Protein AF-A0A382TWM9-F1 (afdb_monomer_lite)

Radius of gyration: 13.65 Å; chains: 1; bounding box: 29×20×37 Å

Secondary structure (DSSP, 8-state):
-EEES--HHHHHHHHHHTT-EEPP-SSS-EEEETTEEEEEEEEEEEPTT-SS-EEEEEEEEEEE-TTTHHHHHHHHHHHHHHH--

InterPro domains:
  IPR015272 Molybdopterin cofactor biosynthesis MoaD-related, C-terminal [PF09189] (3-85)
  IPR036473 Molybdopterin cofactor biosynthesis MoaD-related, C-terminal domain superfamily [G3DSA:3.30.1370.80] (1-85)

Structure (mmCIF, N/CA/C/O backbone):
data_AF-A0A382TWM9-F1
#
_entry.id   AF-A0A382TWM9-F1
#
loop_
_atom_site.group_PDB
_atom_site.id
_atom_site.type_symbol
_atom_site.label_atom_id
_atom_site.label_alt_id
_atom_site.label_comp_id
_atom_site.label_asym_id
_atom_site.label_entity_id
_atom_site.label_seq_id
_atom_site.pdbx_PDB_ins_code
_atom_site.Cartn_x
_atom_site.Cartn_y
_atom_site.Cartn_z
_atom_site.occupancy
_atom_site.B_iso_or_equiv
_atom_site.auth_seq_id
_atom_site.auth_comp_id
_atom_site.auth_asym_id
_atom_site.auth_atom_id
_atom_site.pdbx_PDB_model_num
ATOM 1 N N . VAL A 1 1 ? 2.979 -6.994 0.249 1.00 81.12 1 VAL A N 1
ATOM 2 C CA . VAL A 1 1 ? 2.577 -6.965 -1.179 1.00 81.12 1 VAL A CA 1
ATOM 3 C C . VAL A 1 1 ? 3.639 -6.273 -2.018 1.00 81.12 1 VAL A C 1
ATOM 5 O O . VAL A 1 1 ? 4.198 -5.292 -1.550 1.00 81.12 1 VAL A O 1
ATOM 8 N N . ASN A 1 2 ? 3.890 -6.736 -3.248 1.00 82.00 2 ASN A N 1
ATOM 9 C CA . ASN A 1 2 ? 4.890 -6.140 -4.142 1.00 82.00 2 ASN A CA 1
ATOM 10 C C . ASN A 1 2 ? 4.201 -5.434 -5.316 1.00 82.00 2 ASN A C 1
ATOM 12 O O . ASN A 1 2 ? 3.403 -6.050 -6.023 1.00 82.00 2 ASN A O 1
ATOM 16 N N . LEU A 1 3 ? 4.524 -4.162 -5.542 1.00 83.25 3 LEU A N 1
ATOM 17 C CA . LEU A 1 3 ? 3.972 -3.340 -6.621 1.00 83.25 3 LEU A CA 1
ATOM 18 C C . LEU A 1 3 ? 5.075 -2.890 -7.575 1.00 83.25 3 LEU A C 1
ATOM 20 O O . LEU A 1 3 ? 6.175 -2.564 -7.142 1.00 83.25 3 LEU A O 1
ATOM 24 N N . ARG A 1 4 ? 4.784 -2.830 -8.875 1.00 84.38 4 ARG A N 1
ATOM 25 C CA . ARG A 1 4 ? 5.717 -2.354 -9.910 1.00 84.38 4 ARG A CA 1
ATOM 26 C C . ARG A 1 4 ? 5.062 -1.260 -10.735 1.00 84.38 4 ARG A C 1
ATOM 28 O O . ARG A 1 4 ? 3.857 -1.300 -10.946 1.00 84.38 4 ARG A O 1
ATOM 35 N N . GLY A 1 5 ? 5.855 -0.296 -11.197 1.00 77.81 5 GLY A N 1
ATOM 36 C CA . GLY A 1 5 ? 5.364 0.766 -12.087 1.00 77.81 5 GLY A CA 1
ATOM 37 C C . GLY A 1 5 ? 4.471 1.817 -11.414 1.00 77.81 5 GLY A C 1
ATOM 38 O O . GLY A 1 5 ? 4.004 2.728 -12.087 1.00 77.81 5 GLY A O 1
ATOM 39 N N . LEU A 1 6 ? 4.279 1.740 -10.094 1.00 80.50 6 LEU A N 1
ATOM 40 C CA . LEU A 1 6 ? 3.583 2.756 -9.307 1.00 80.50 6 LEU A CA 1
ATOM 41 C C . LEU A 1 6 ? 4.591 3.716 -8.668 1.00 80.50 6 LEU A C 1
ATOM 43 O O . LEU A 1 6 ? 5.509 3.255 -7.992 1.00 80.50 6 LEU A O 1
ATOM 47 N N . PRO A 1 7 ? 4.450 5.037 -8.852 1.00 86.50 7 PRO A N 1
ATOM 48 C CA . PRO A 1 7 ? 5.333 5.996 -8.210 1.00 86.50 7 PRO A CA 1
ATOM 49 C C . PRO A 1 7 ? 4.997 6.147 -6.718 1.00 86.50 7 PRO A C 1
ATOM 51 O O . PRO A 1 7 ? 3.840 6.041 -6.312 1.00 86.50 7 PRO A O 1
ATOM 54 N N . GLU A 1 8 ? 6.004 6.458 -5.898 1.00 88.56 8 GLU A N 1
ATOM 55 C CA . GLU A 1 8 ? 5.860 6.544 -4.435 1.00 88.56 8 GLU A CA 1
ATOM 56 C C . GLU A 1 8 ? 4.774 7.533 -3.988 1.00 88.56 8 GLU A C 1
ATOM 58 O O . GLU A 1 8 ? 4.005 7.249 -3.071 1.00 88.56 8 GLU A O 1
ATOM 63 N N . TRP A 1 9 ? 4.661 8.682 -4.660 1.00 90.62 9 TRP A N 1
ATOM 64 C CA . TRP A 1 9 ? 3.640 9.681 -4.336 1.00 90.62 9 TRP A CA 1
ATOM 65 C C . TRP A 1 9 ? 2.214 9.119 -4.446 1.00 90.62 9 TRP A C 1
ATOM 67 O O . TRP A 1 9 ? 1.330 9.531 -3.698 1.00 90.62 9 TRP A O 1
ATOM 77 N N . LEU A 1 10 ? 1.986 8.159 -5.351 1.00 89.88 10 LEU A N 1
ATOM 78 C CA . LEU A 1 10 ? 0.682 7.535 -5.549 1.00 89.88 10 LEU A CA 1
ATOM 79 C C . LEU A 1 10 ? 0.392 6.501 -4.455 1.00 89.88 10 LEU A C 1
ATOM 81 O O . LEU A 1 10 ? -0.736 6.426 -3.977 1.00 89.88 10 LEU A O 1
ATOM 85 N N . ILE A 1 11 ? 1.422 5.783 -3.991 1.00 90.12 11 ILE A N 1
ATOM 86 C CA . ILE A 1 11 ? 1.339 4.906 -2.813 1.00 90.12 11 ILE A CA 1
ATOM 87 C C . ILE A 1 11 ? 0.930 5.731 -1.589 1.00 90.12 11 ILE A C 1
ATOM 89 O O . ILE A 1 11 ? -0.078 5.421 -0.955 1.00 90.12 11 ILE A O 1
ATOM 93 N N . ARG A 1 12 ? 1.641 6.833 -1.313 1.00 92.94 12 ARG A N 1
ATOM 94 C CA . ARG A 1 12 ? 1.318 7.751 -0.205 1.00 92.94 12 ARG A CA 1
ATOM 95 C C . ARG A 1 12 ? -0.103 8.297 -0.309 1.00 92.94 12 ARG A C 1
ATOM 97 O O . ARG A 1 12 ? -0.838 8.307 0.674 1.00 92.94 12 ARG A O 1
ATOM 104 N N . LYS A 1 13 ? -0.517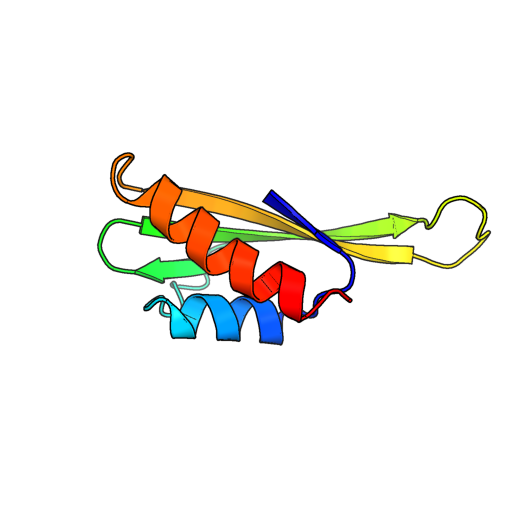 8.703 -1.513 1.00 91.75 13 LYS A N 1
ATOM 105 C CA . LYS A 1 13 ? -1.876 9.190 -1.769 1.00 91.75 13 LYS A CA 1
ATOM 106 C C . LYS A 1 13 ? -2.931 8.135 -1.436 1.00 91.75 13 LYS A C 1
ATOM 108 O O . LYS A 1 13 ? -3.882 8.442 -0.727 1.00 91.75 13 LYS A O 1
ATOM 113 N N . TYR A 1 14 ? -2.771 6.904 -1.914 1.00 91.38 14 TYR A N 1
ATOM 114 C CA . TYR A 1 14 ? -3.744 5.839 -1.658 1.00 91.38 14 TYR A CA 1
ATOM 115 C C . TYR A 1 14 ? -3.802 5.439 -0.188 1.00 91.38 14 TYR A C 1
ATOM 117 O O . TYR A 1 14 ? -4.893 5.221 0.331 1.00 91.38 14 TYR A O 1
ATOM 125 N N . LEU A 1 15 ? -2.655 5.398 0.491 1.00 92.81 15 LEU A N 1
ATOM 126 C CA . LEU A 1 15 ? -2.589 5.166 1.932 1.00 92.81 15 LEU A CA 1
ATOM 127 C C . LEU A 1 15 ? -3.280 6.292 2.719 1.00 92.81 15 LEU A C 1
ATOM 129 O O . LEU A 1 15 ? -4.020 6.022 3.662 1.00 92.81 15 LEU A O 1
ATOM 133 N N . SER A 1 16 ? -3.120 7.546 2.293 1.00 93.38 16 SER A N 1
ATOM 134 C CA . SER A 1 16 ? -3.835 8.675 2.893 1.00 93.38 16 SER A CA 1
ATOM 135 C C . SER A 1 16 ? -5.348 8.613 2.667 1.00 93.38 16 SER A C 1
ATOM 137 O O . SER A 1 16 ? -6.117 8.850 3.595 1.00 93.38 16 SER A O 1
ATOM 139 N N . GLU A 1 17 ? -5.795 8.209 1.473 1.00 92.19 17 GLU A N 1
ATOM 140 C CA . GLU A 1 17 ? -7.222 8.025 1.158 1.00 92.19 17 GLU A CA 1
ATOM 141 C C . GLU A 1 17 ? -7.902 6.949 2.026 1.00 92.19 17 GLU A C 1
ATOM 143 O O . GLU A 1 17 ? -9.112 7.019 2.235 1.00 92.19 17 GLU A O 1
ATOM 148 N N . ILE A 1 18 ? -7.150 5.971 2.544 1.00 91.44 18 ILE A N 1
ATOM 149 C CA . ILE A 1 18 ? -7.653 4.948 3.481 1.00 91.44 18 ILE A CA 1
ATOM 150 C C . ILE A 1 18 ? -7.419 5.311 4.957 1.00 91.44 18 ILE A C 1
ATOM 152 O O . ILE A 1 18 ? -7.630 4.477 5.834 1.00 91.44 18 ILE A O 1
ATOM 156 N N . GLY A 1 19 ? -7.028 6.558 5.238 1.00 92.00 19 GLY A N 1
ATOM 157 C CA . GLY A 1 19 ? -6.939 7.112 6.590 1.00 92.00 19 GLY A CA 1
ATOM 158 C C . GLY A 1 19 ? -5.554 7.056 7.231 1.00 92.00 19 GLY A C 1
ATOM 159 O O . GLY A 1 19 ? -5.436 7.363 8.416 1.00 92.00 19 GLY A O 1
ATOM 160 N N . ALA A 1 20 ? -4.506 6.687 6.488 1.00 93.88 20 ALA A N 1
ATOM 161 C CA . ALA A 1 20 ? -3.147 6.751 7.006 1.00 93.88 20 ALA A CA 1
ATOM 162 C C . ALA A 1 20 ? -2.574 8.174 6.965 1.00 93.88 20 ALA A C 1
ATOM 164 O O . ALA A 1 20 ? -2.853 8.974 6.072 1.00 93.88 20 ALA A O 1
ATOM 165 N N . ILE A 1 21 ? -1.704 8.466 7.919 1.00 94.00 21 ILE A N 1
ATOM 166 C CA . ILE A 1 21 ? -0.913 9.692 8.007 1.00 94.00 21 ILE A CA 1
ATOM 167 C C . ILE A 1 21 ? 0.571 9.344 7.983 1.00 94.00 21 ILE A C 1
ATOM 169 O O . ILE A 1 21 ? 0.942 8.201 8.255 1.00 94.00 21 ILE A O 1
ATOM 173 N N . GLU A 1 22 ? 1.432 10.310 7.669 1.00 92.06 22 GLU A N 1
ATOM 174 C CA . GLU A 1 22 ? 2.878 10.084 7.729 1.00 92.06 22 GLU A CA 1
ATOM 175 C C . GLU A 1 22 ? 3.309 9.668 9.145 1.00 92.06 22 GLU A C 1
ATOM 177 O O . GLU A 1 22 ? 2.872 10.231 10.155 1.00 92.06 22 GLU A O 1
ATOM 182 N N . ALA A 1 23 ? 4.119 8.612 9.211 1.00 88.31 23 ALA A N 1
ATOM 183 C CA . ALA A 1 23 ? 4.789 8.212 10.438 1.00 88.31 23 ALA A CA 1
ATOM 184 C C . ALA A 1 23 ? 6.081 9.024 10.610 1.00 88.31 23 ALA A C 1
ATOM 186 O O . ALA A 1 23 ? 6.587 9.605 9.648 1.00 88.31 23 ALA A O 1
ATOM 187 N N . ASP A 1 24 ? 6.612 9.061 11.834 1.00 80.56 24 ASP A N 1
ATOM 188 C CA . ASP A 1 24 ? 7.894 9.718 12.089 1.00 80.56 24 ASP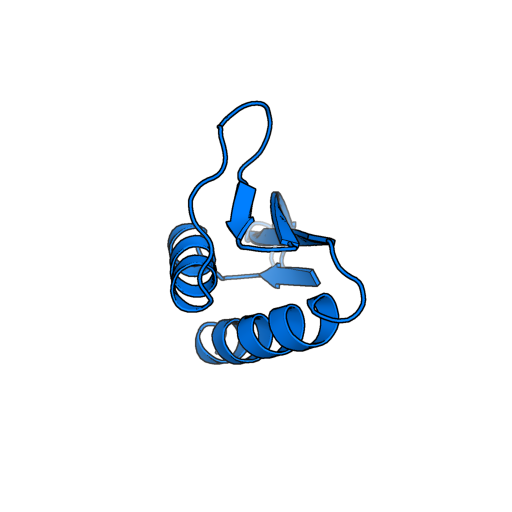 A CA 1
ATOM 189 C C . ASP A 1 24 ? 9.002 9.098 11.216 1.00 80.56 24 ASP A C 1
ATOM 191 O O . ASP A 1 24 ? 9.097 7.867 11.131 1.00 80.56 24 ASP A O 1
ATOM 195 N N . PRO A 1 25 ? 9.849 9.914 10.568 1.00 65.44 25 PRO A N 1
ATOM 196 C CA . PRO A 1 25 ? 10.902 9.435 9.685 1.00 65.44 25 PRO A CA 1
ATOM 197 C C . PRO A 1 25 ? 12.097 8.938 10.509 1.00 65.44 25 PRO A C 1
ATOM 199 O O . PRO A 1 25 ? 13.131 9.596 10.578 1.00 65.44 25 PRO A O 1
ATOM 202 N N . SER A 1 26 ? 11.961 7.789 11.173 1.00 69.19 26 SER A N 1
ATOM 203 C CA . SER A 1 26 ? 13.057 7.210 11.958 1.00 69.19 26 SER A CA 1
ATOM 204 C C . SER A 1 26 ? 14.007 6.367 11.105 1.00 69.19 26 SER A C 1
ATOM 206 O O . SER A 1 26 ? 15.216 6.483 11.276 1.00 69.19 26 SER A O 1
ATOM 208 N N . GLU A 1 27 ? 13.500 5.555 10.163 1.00 65.62 27 GLU A N 1
ATOM 209 C CA . GLU A 1 27 ? 14.355 4.627 9.391 1.00 65.62 27 GLU A CA 1
ATOM 210 C C . GLU A 1 27 ? 13.883 4.306 7.960 1.00 65.62 27 GLU A C 1
ATOM 212 O O . GLU A 1 27 ? 14.714 4.099 7.075 1.00 65.62 27 GLU A O 1
ATOM 217 N N . ARG A 1 28 ? 12.569 4.237 7.697 1.00 80.31 28 ARG A N 1
ATOM 218 C CA . ARG A 1 28 ? 12.007 3.881 6.377 1.00 80.31 28 ARG A CA 1
ATOM 219 C C . ARG A 1 28 ? 10.754 4.698 6.069 1.00 80.31 28 ARG A C 1
ATOM 221 O O . ARG A 1 28 ? 10.094 5.153 7.003 1.00 80.31 28 ARG A O 1
ATOM 228 N N . PRO A 1 29 ? 10.385 4.854 4.783 1.00 89.88 29 PRO A N 1
ATOM 229 C CA . PRO A 1 29 ? 9.088 5.399 4.415 1.00 89.88 29 PRO A CA 1
ATOM 230 C C . PRO A 1 29 ? 7.969 4.581 5.064 1.00 89.88 29 PRO A C 1
ATOM 232 O O . PRO A 1 29 ? 7.863 3.370 4.843 1.00 89.88 29 PRO A O 1
ATOM 235 N N . ALA A 1 30 ? 7.162 5.246 5.886 1.00 92.75 30 ALA A N 1
ATOM 236 C CA . ALA A 1 30 ? 6.071 4.617 6.601 1.00 92.75 30 ALA A CA 1
ATOM 237 C C . ALA A 1 30 ? 4.894 5.576 6.790 1.00 92.75 30 ALA A C 1
ATOM 239 O O . ALA A 1 30 ? 5.051 6.795 6.901 1.00 92.75 30 ALA A O 1
ATOM 240 N N . MET A 1 31 ? 3.700 5.001 6.839 1.00 94.81 31 MET A N 1
ATOM 241 C CA . MET A 1 31 ? 2.465 5.682 7.201 1.00 94.81 31 MET A CA 1
ATOM 242 C C . MET A 1 31 ? 1.718 4.849 8.240 1.00 94.81 31 MET A C 1
ATOM 244 O O . MET A 1 31 ? 1.911 3.640 8.347 1.00 94.81 31 MET A O 1
ATOM 248 N N . ARG A 1 32 ? 0.875 5.490 9.040 1.00 93.81 32 ARG A N 1
ATOM 249 C CA . ARG A 1 32 ? 0.140 4.848 10.134 1.00 93.81 32 ARG A CA 1
ATOM 250 C C . ARG A 1 32 ? -1.293 5.334 10.196 1.00 93.81 32 ARG A C 1
ATOM 252 O O . ARG A 1 32 ? -1.559 6.490 9.890 1.00 93.81 32 ARG A O 1
ATOM 259 N N . ALA A 1 33 ? -2.192 4.477 10.645 1.00 93.75 33 ALA A N 1
ATOM 260 C CA . ALA A 1 33 ? -3.564 4.828 10.971 1.00 93.75 33 ALA A CA 1
ATOM 261 C C . ALA A 1 33 ? -3.955 4.187 12.310 1.00 93.75 33 ALA A C 1
ATOM 263 O O . ALA A 1 33 ? -3.122 3.637 13.034 1.00 93.75 33 ALA A O 1
ATOM 264 N N . GLN A 1 34 ? -5.232 4.277 12.673 1.00 89.94 34 GLN A N 1
ATOM 265 C CA . GLN A 1 34 ? -5.721 3.653 13.895 1.00 89.94 34 GLN A CA 1
ATOM 266 C C . GLN A 1 34 ? -5.698 2.123 13.758 1.00 89.94 34 GLN A C 1
ATOM 268 O O . GLN A 1 34 ? -6.419 1.560 12.941 1.00 89.94 34 GLN A O 1
ATOM 273 N N . GLY A 1 35 ? -4.865 1.463 14.568 1.00 90.75 35 GLY A N 1
ATOM 274 C CA . GLY A 1 35 ? -4.786 -0.000 14.641 1.00 90.75 35 GLY A CA 1
ATOM 275 C C . GLY A 1 35 ? -3.884 -0.665 13.597 1.00 90.75 35 GLY A C 1
ATOM 276 O O . GLY A 1 35 ? -3.723 -1.880 13.647 1.00 90.75 35 GLY A O 1
ATOM 277 N N . TRP A 1 36 ? -3.266 0.095 12.686 1.00 94.00 36 TRP A N 1
ATOM 278 C CA . TRP A 1 36 ? -2.339 -0.456 11.694 1.00 94.00 36 TRP A CA 1
ATOM 279 C C . TRP A 1 36 ? -1.303 0.560 11.201 1.00 94.00 36 TRP A C 1
ATOM 281 O O . TRP A 1 36 ? -1.487 1.777 11.266 1.00 94.00 36 TRP A O 1
ATOM 291 N N . SER A 1 37 ? -0.196 0.045 10.685 1.00 93.25 37 SER A N 1
ATOM 292 C CA . SER A 1 37 ? 0.885 0.775 10.040 1.00 93.25 37 SER A CA 1
ATOM 293 C C . SER A 1 37 ? 1.264 0.105 8.726 1.00 93.25 37 SER A C 1
ATOM 295 O O . SER A 1 37 ? 0.942 -1.052 8.450 1.00 93.25 37 SER A O 1
ATOM 297 N N . VAL A 1 38 ? 1.939 0.869 7.880 1.00 93.44 38 VAL A N 1
ATOM 298 C CA . VAL A 1 38 ? 2.484 0.394 6.620 1.00 93.44 38 VAL A CA 1
ATOM 299 C C . VAL A 1 38 ? 3.864 0.989 6.421 1.00 93.44 38 VAL A C 1
ATOM 301 O O . VAL A 1 38 ? 4.077 2.180 6.640 1.00 93.44 38 VAL A O 1
ATOM 304 N N . SER A 1 39 ? 4.803 0.165 5.985 1.00 93.00 39 SER A N 1
ATOM 305 C CA . SER A 1 39 ? 6.131 0.601 5.573 1.00 93.00 39 SER A CA 1
ATOM 306 C C . SER A 1 39 ? 6.462 0.021 4.210 1.00 93.00 39 SER A C 1
ATOM 308 O O . SER A 1 39 ? 5.868 -0.975 3.785 1.00 93.00 39 SER A O 1
ATOM 310 N N . TRP A 1 40 ? 7.383 0.655 3.490 1.00 92.62 40 TRP A N 1
ATOM 311 C CA . TRP A 1 40 ? 7.820 0.117 2.210 1.00 92.62 40 TRP A CA 1
ATOM 312 C C . TRP A 1 40 ? 9.299 0.324 1.930 1.00 92.62 40 TRP A C 1
ATOM 314 O O . TRP A 1 40 ? 9.935 1.274 2.389 1.00 92.62 40 TRP A O 1
ATOM 324 N N . THR A 1 41 ? 9.837 -0.578 1.117 1.00 91.06 41 THR A N 1
ATOM 325 C CA . THR A 1 41 ? 11.170 -0.475 0.523 1.00 91.06 41 THR A CA 1
ATOM 326 C C . THR A 1 41 ? 11.060 -0.373 -0.987 1.00 91.06 41 THR A C 1
ATOM 328 O O . THR A 1 41 ? 10.090 -0.840 -1.582 1.00 91.06 41 THR A O 1
ATOM 331 N N . THR A 1 42 ? 12.054 0.248 -1.618 1.00 90.38 42 THR A N 1
ATOM 332 C CA . THR A 1 42 ? 12.119 0.391 -3.073 1.00 90.38 42 THR A CA 1
ATOM 333 C C . THR A 1 42 ? 13.351 -0.310 -3.622 1.00 90.38 42 THR A C 1
ATOM 335 O O . THR A 1 42 ? 14.432 -0.237 -3.037 1.00 90.38 42 THR A O 1
ATOM 338 N N . GLN A 1 43 ? 13.191 -0.999 -4.745 1.00 88.00 43 GLN A N 1
ATOM 339 C CA . GLN A 1 43 ? 14.281 -1.649 -5.458 1.00 88.00 43 GLN A CA 1
ATOM 340 C C . GLN A 1 43 ? 14.077 -1.556 -6.969 1.00 88.00 43 GLN A C 1
ATOM 342 O O . GLN A 1 43 ? 12.953 -1.473 -7.464 1.00 88.00 43 GLN A O 1
ATOM 347 N N . ARG A 1 44 ? 15.176 -1.577 -7.727 1.00 87.06 44 ARG A N 1
ATOM 348 C CA . ARG A 1 44 ? 15.130 -1.576 -9.192 1.00 87.06 44 ARG A CA 1
ATOM 349 C C . ARG A 1 44 ? 15.257 -3.005 -9.702 1.00 87.06 44 ARG A C 1
ATOM 351 O O . ARG A 1 44 ? 16.292 -3.633 -9.514 1.00 87.06 44 ARG A O 1
ATOM 358 N N . VAL A 1 45 ? 14.214 -3.499 -10.363 1.00 86.12 45 VAL A N 1
ATOM 359 C CA . VAL A 1 45 ? 14.159 -4.856 -10.926 1.00 86.12 45 VAL A CA 1
ATOM 360 C C . VAL A 1 45 ? 14.227 -4.806 -12.450 1.00 86.12 45 VAL A C 1
ATOM 362 O O . VAL A 1 45 ? 13.502 -4.016 -13.062 1.00 86.12 45 VAL A O 1
ATOM 365 N N . PRO A 1 46 ? 15.071 -5.632 -13.088 1.00 83.25 46 PRO A N 1
ATOM 366 C CA . PRO A 1 46 ? 15.183 -5.675 -14.541 1.00 83.25 46 PRO A CA 1
ATOM 367 C C . PRO A 1 46 ? 13.907 -6.222 -15.192 1.00 83.25 46 PRO A C 1
ATOM 369 O O . PRO A 1 46 ? 13.251 -7.118 -14.657 1.00 83.25 46 PRO A O 1
ATOM 372 N N . ILE A 1 47 ? 13.571 -5.702 -16.375 1.00 81.50 47 ILE A N 1
ATOM 373 C CA . ILE A 1 47 ? 12.504 -6.264 -17.211 1.00 81.50 47 ILE A CA 1
ATOM 374 C C . ILE A 1 47 ? 13.106 -7.394 -18.046 1.00 81.50 47 ILE A C 1
ATOM 376 O O . ILE A 1 47 ? 14.051 -7.168 -18.809 1.00 81.50 47 ILE A O 1
ATO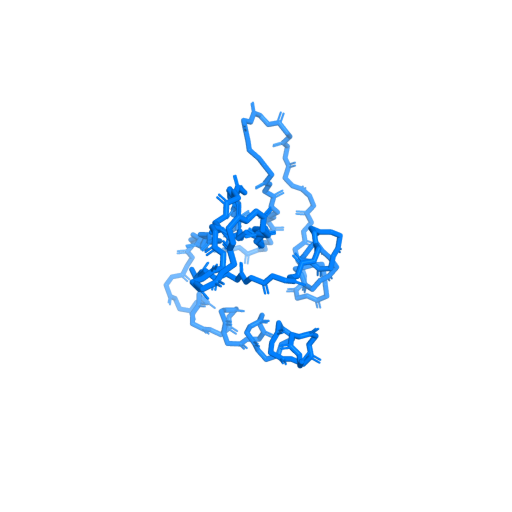M 380 N N . ALA A 1 48 ? 12.559 -8.604 -17.911 1.00 77.00 48 ALA A N 1
ATOM 381 C CA . ALA A 1 48 ? 12.998 -9.766 -18.678 1.00 77.00 48 ALA A CA 1
ATOM 382 C C . ALA A 1 48 ? 12.940 -9.476 -20.190 1.00 77.00 48 ALA A C 1
ATOM 384 O O . ALA A 1 48 ? 11.927 -9.003 -20.697 1.00 77.00 48 ALA A O 1
ATOM 385 N N . GLY A 1 49 ? 14.040 -9.740 -20.901 1.00 77.88 49 GLY A N 1
ATOM 386 C CA . GLY A 1 49 ? 14.163 -9.461 -22.338 1.00 77.88 49 GLY A CA 1
ATOM 387 C C . GLY A 1 49 ? 14.609 -8.038 -22.695 1.00 77.88 49 GLY A C 1
ATOM 388 O O . GLY A 1 49 ? 14.830 -7.761 -23.870 1.00 77.88 49 GLY A O 1
ATOM 389 N N . SER A 1 50 ? 14.805 -7.148 -21.715 1.00 71.88 50 SER A N 1
ATOM 390 C CA . SER A 1 50 ? 15.421 -5.835 -21.936 1.00 71.88 50 SER A CA 1
ATOM 391 C C . SER A 1 50 ? 16.817 -5.785 -21.308 1.00 71.88 50 SER A C 1
ATOM 393 O O . SER A 1 50 ? 16.992 -6.026 -20.115 1.00 71.88 50 SER A O 1
ATOM 395 N N . SER A 1 51 ? 17.835 -5.457 -22.099 1.00 64.56 51 SER A N 1
ATOM 396 C CA . SER A 1 51 ? 19.240 -5.437 -21.659 1.00 64.56 51 SER A CA 1
ATOM 397 C C . SER A 1 51 ? 19.637 -4.145 -20.920 1.00 64.56 51 SER A C 1
ATOM 399 O O . SER A 1 51 ? 20.816 -3.817 -20.850 1.00 64.56 51 SER A O 1
ATOM 401 N N . GLY A 1 52 ? 18.668 -3.390 -20.387 1.00 71.31 52 GLY A N 1
ATOM 402 C CA . GLY A 1 52 ? 18.932 -2.094 -19.747 1.00 71.31 52 GLY A CA 1
ATOM 403 C C . GLY A 1 52 ? 17.725 -1.361 -19.150 1.00 71.31 52 GLY A C 1
ATOM 404 O O . GLY A 1 52 ? 17.923 -0.368 -18.449 1.00 71.31 52 GLY A O 1
ATOM 405 N N . LEU A 1 53 ? 16.483 -1.825 -19.366 1.00 77.88 53 LEU A N 1
ATOM 406 C CA . LEU A 1 53 ? 15.321 -1.272 -18.668 1.00 77.88 53 LEU A CA 1
ATOM 407 C C . LEU A 1 53 ? 15.071 -2.003 -17.344 1.00 77.88 53 LEU A C 1
ATOM 409 O O . LEU A 1 53 ? 15.138 -3.228 -17.238 1.00 77.88 53 LEU A O 1
ATOM 413 N N . GLY A 1 54 ? 14.739 -1.214 -16.325 1.00 80.56 54 GLY A N 1
ATOM 414 C CA . GLY A 1 54 ? 14.322 -1.703 -15.020 1.00 80.56 54 GLY A CA 1
ATOM 415 C C . GLY A 1 54 ? 13.113 -0.929 -14.523 1.00 80.56 54 GLY A C 1
ATOM 416 O O . GLY A 1 54 ? 13.011 0.283 -14.737 1.00 80.56 54 GLY A O 1
ATOM 417 N N . LEU A 1 55 ? 12.208 -1.636 -13.858 1.00 83.31 55 LEU A N 1
ATOM 418 C CA . LEU A 1 55 ? 11.075 -1.052 -13.157 1.00 83.31 55 LEU A CA 1
ATOM 419 C C . LEU A 1 55 ? 11.454 -0.807 -11.706 1.00 83.31 55 LEU A C 1
ATOM 421 O O . LEU A 1 55 ? 12.207 -1.569 -11.099 1.00 83.31 55 LEU A O 1
ATOM 425 N N . THR A 1 56 ? 10.895 0.251 -11.139 1.00 87.81 56 THR A N 1
ATOM 426 C CA . THR A 1 56 ? 10.889 0.414 -9.690 1.00 87.81 56 THR A CA 1
ATOM 427 C C . THR A 1 56 ? 9.834 -0.525 -9.114 1.00 87.81 56 THR A C 1
ATOM 429 O O . THR A 1 56 ? 8.670 -0.484 -9.526 1.00 87.81 56 THR A O 1
ATOM 432 N N . GLN A 1 57 ? 10.256 -1.383 -8.191 1.00 88.75 57 GLN A N 1
ATOM 433 C CA . GLN A 1 57 ? 9.395 -2.222 -7.373 1.00 88.75 57 GLN A CA 1
ATOM 434 C C . GLN A 1 57 ? 9.360 -1.670 -5.955 1.00 88.75 57 GLN A C 1
ATOM 436 O O . GLN A 1 57 ? 10.398 -1.343 -5.384 1.00 88.75 57 GLN A O 1
ATOM 441 N N . PHE A 1 58 ? 8.157 -1.597 -5.408 1.00 90.88 58 PHE A N 1
ATOM 442 C CA . PHE A 1 58 ? 7.893 -1.259 -4.024 1.00 90.88 58 PHE A CA 1
ATOM 443 C C . PHE A 1 58 ? 7.429 -2.516 -3.300 1.00 90.88 58 PHE A C 1
ATOM 445 O O . PHE A 1 58 ? 6.442 -3.130 -3.711 1.00 90.88 58 PHE A O 1
ATOM 452 N N . ASP A 1 59 ? 8.123 -2.882 -2.230 1.00 90.69 59 ASP A N 1
ATOM 453 C CA . ASP A 1 59 ? 7.706 -3.958 -1.337 1.00 90.69 59 ASP A CA 1
ATOM 454 C C . ASP A 1 59 ? 7.053 -3.321 -0.119 1.00 90.69 59 ASP A C 1
ATOM 456 O O . ASP A 1 59 ? 7.691 -2.567 0.612 1.00 90.69 59 ASP A O 1
ATOM 460 N N . ILE A 1 60 ? 5.762 -3.579 0.047 1.00 90.75 60 ILE A N 1
ATOM 461 C CA . ILE A 1 60 ? 4.897 -2.939 1.035 1.00 90.75 60 ILE A CA 1
ATOM 462 C C . ILE A 1 60 ? 4.553 -3.956 2.114 1.00 90.75 60 ILE A C 1
ATOM 464 O O . ILE A 1 60 ? 4.072 -5.054 1.810 1.00 90.75 60 ILE A O 1
ATOM 468 N N . VAL A 1 61 ? 4.766 -3.577 3.367 1.00 92.44 61 VAL A N 1
ATOM 469 C CA . VAL A 1 61 ? 4.491 -4.392 4.550 1.00 92.44 61 VAL A CA 1
ATOM 470 C C . VAL A 1 61 ? 3.445 -3.675 5.388 1.00 92.44 61 VAL A C 1
ATOM 472 O O . VAL A 1 61 ? 3.659 -2.530 5.778 1.00 92.44 61 VAL A O 1
ATOM 475 N N . PHE A 1 62 ? 2.324 -4.348 5.639 1.00 91.75 62 PHE A N 1
ATOM 476 C CA . PHE A 1 62 ? 1.287 -3.887 6.557 1.00 91.75 62 PHE A CA 1
ATOM 477 C C . PHE A 1 62 ? 1.434 -4.624 7.888 1.00 91.75 62 PHE A C 1
ATOM 479 O O . PHE A 1 62 ? 1.619 -5.841 7.902 1.00 91.75 62 PHE A O 1
ATOM 486 N N . GLU A 1 63 ? 1.344 -3.892 8.991 1.00 92.31 63 GLU A N 1
ATOM 487 C CA . GLU A 1 63 ? 1.441 -4.421 10.352 1.00 92.31 63 GLU A CA 1
ATOM 488 C C . GLU A 1 63 ? 0.318 -3.832 11.205 1.00 92.31 63 GLU A C 1
ATOM 490 O O . GLU A 1 63 ? -0.110 -2.702 10.980 1.00 92.31 63 GLU A 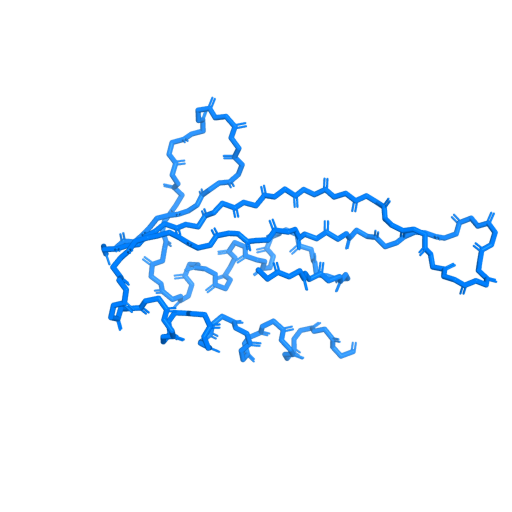O 1
ATOM 495 N N . GLY A 1 64 ? -0.182 -4.580 12.185 1.00 91.88 64 GLY A N 1
ATOM 496 C CA . GLY A 1 64 ? -1.270 -4.117 13.041 1.00 91.88 64 GLY A CA 1
ATOM 497 C C . GLY A 1 64 ? -2.277 -5.204 13.367 1.00 91.88 64 GLY A C 1
ATOM 498 O O . GLY A 1 64 ? -1.948 -6.388 13.394 1.00 91.88 64 GLY A O 1
ATOM 499 N N . ASP A 1 65 ? -3.500 -4.765 13.635 1.00 90.12 65 ASP A N 1
ATOM 500 C CA . ASP A 1 65 ? -4.613 -5.617 14.030 1.00 90.12 65 ASP A CA 1
ATOM 501 C C . ASP A 1 65 ? -4.989 -6.614 12.921 1.00 90.12 65 ASP A C 1
ATOM 503 O O . ASP A 1 65 ? -5.311 -6.225 11.793 1.00 90.12 65 ASP A O 1
ATOM 507 N N . ALA A 1 66 ? -4.966 -7.906 13.253 1.00 87.94 66 ALA A N 1
ATOM 508 C CA . ALA A 1 66 ? -5.238 -8.997 12.323 1.00 87.94 66 ALA A CA 1
ATOM 509 C C . ALA A 1 66 ? -6.658 -8.943 11.739 1.00 87.94 66 ALA A C 1
ATOM 511 O O . ALA A 1 66 ? -6.861 -9.408 10.618 1.00 87.94 66 ALA A O 1
ATOM 512 N N . ASP A 1 67 ? -7.610 -8.338 12.455 1.00 88.75 67 ASP A N 1
ATOM 513 C CA . ASP A 1 67 ? -8.990 -8.195 11.987 1.00 88.75 67 ASP A CA 1
ATOM 514 C C . ASP A 1 67 ? -9.142 -7.048 10.969 1.00 88.75 67 ASP A C 1
ATOM 516 O O . ASP A 1 67 ? -10.026 -7.084 10.113 1.00 88.75 67 ASP A O 1
ATOM 520 N N . LEU A 1 68 ? -8.259 -6.041 11.016 1.00 90.06 68 LEU A N 1
ATOM 521 C CA . LEU A 1 68 ? -8.294 -4.868 10.131 1.00 90.06 68 LEU A CA 1
ATOM 522 C C . LEU A 1 68 ? -7.431 -5.043 8.878 1.00 90.06 68 LEU A C 1
ATOM 524 O O . LEU A 1 68 ? -7.772 -4.534 7.806 1.00 90.06 68 LEU A O 1
ATOM 528 N N . LEU A 1 69 ? -6.304 -5.749 9.004 1.00 90.31 69 LEU A N 1
ATOM 529 C CA . LEU A 1 69 ? -5.313 -5.903 7.937 1.00 90.31 69 LEU A CA 1
ATOM 530 C C . LEU A 1 69 ? -5.894 -6.421 6.606 1.00 90.31 69 LEU A C 1
ATOM 532 O O . LEU A 1 69 ? -5.577 -5.816 5.577 1.00 90.31 69 LEU A O 1
ATOM 536 N N . PRO A 1 70 ? -6.767 -7.451 6.573 1.00 90.25 70 PRO A N 1
ATOM 537 C CA . PRO A 1 70 ? -7.323 -7.955 5.317 1.00 90.25 70 PRO A CA 1
ATOM 538 C C . PRO A 1 70 ? -8.130 -6.900 4.552 1.00 90.25 70 PRO A C 1
ATOM 540 O O . PRO A 1 70 ? -8.007 -6.775 3.334 1.00 90.25 70 PRO A O 1
ATOM 543 N N . GLU A 1 71 ? -8.930 -6.100 5.262 1.00 90.12 71 GLU A N 1
ATOM 544 C CA . GLU A 1 71 ? -9.743 -5.050 4.648 1.00 90.12 71 GLU A CA 1
ATOM 545 C C . GLU A 1 71 ? -8.874 -3.892 4.133 1.00 90.12 71 GLU A C 1
ATOM 547 O O . GLU A 1 71 ? -9.102 -3.366 3.038 1.00 90.12 71 GLU A O 1
ATOM 552 N N . VAL A 1 72 ? -7.859 -3.500 4.906 1.00 90.62 72 VAL A N 1
ATOM 553 C CA . VAL A 1 72 ? -6.892 -2.461 4.522 1.00 90.62 72 VAL A CA 1
ATOM 554 C C . VAL A 1 72 ? -6.130 -2.877 3.265 1.00 90.62 72 VAL A C 1
ATOM 556 O O . VAL A 1 72 ? -6.046 -2.095 2.312 1.00 90.62 72 VAL A O 1
ATOM 559 N N . GLU A 1 73 ? -5.626 -4.113 3.230 1.00 89.56 73 GLU A N 1
ATOM 560 C CA 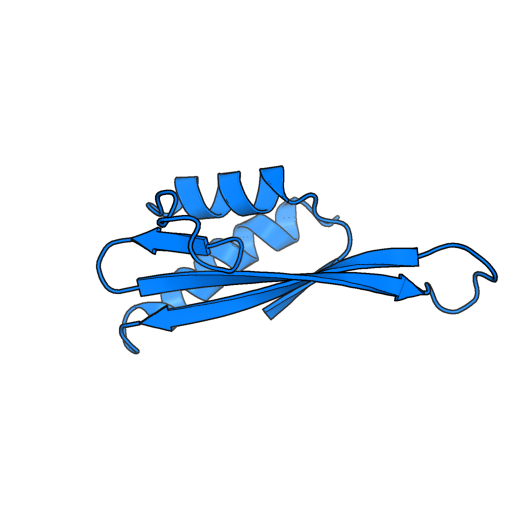. GLU A 1 73 ? -4.911 -4.662 2.079 1.00 89.56 73 GLU A CA 1
ATOM 561 C C . GLU A 1 73 ? -5.813 -4.698 0.840 1.00 89.56 73 GLU A C 1
ATOM 563 O O . GLU A 1 73 ? -5.416 -4.221 -0.226 1.00 89.56 73 GLU A O 1
ATOM 568 N N . GLU A 1 74 ? -7.057 -5.169 0.968 1.00 89.62 74 GLU A N 1
ATOM 569 C CA . GLU A 1 74 ? -8.003 -5.222 -0.149 1.00 89.62 74 GLU A CA 1
ATOM 570 C C . GLU A 1 74 ? -8.315 -3.821 -0.705 1.00 89.62 74 GLU A C 1
ATOM 572 O O . GLU A 1 74 ? -8.288 -3.599 -1.923 1.00 89.62 74 GLU A O 1
ATOM 577 N N . ARG A 1 75 ? -8.591 -2.847 0.174 1.00 90.00 75 ARG A N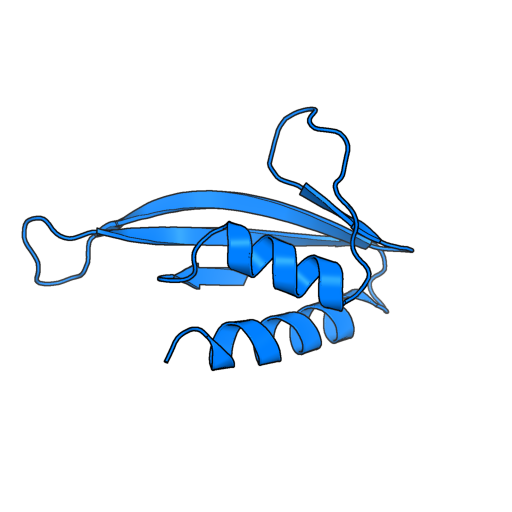 1
ATOM 578 C CA . ARG A 1 75 ? -8.877 -1.457 -0.220 1.00 90.00 75 ARG A CA 1
ATOM 579 C C . ARG A 1 75 ? -7.686 -0.819 -0.929 1.00 90.00 75 ARG A C 1
ATOM 581 O O . ARG A 1 75 ? -7.872 -0.154 -1.953 1.00 90.00 75 ARG A O 1
ATOM 588 N N . PHE A 1 76 ? -6.477 -1.048 -0.423 1.00 89.44 76 PHE A N 1
ATOM 589 C CA . PHE A 1 76 ? -5.248 -0.576 -1.048 1.00 89.44 76 PHE A CA 1
ATOM 590 C C . PHE A 1 76 ? -5.026 -1.228 -2.421 1.00 89.44 76 PHE A C 1
ATOM 592 O O . PHE A 1 76 ? -4.781 -0.531 -3.410 1.00 89.44 76 PHE A O 1
ATOM 599 N N . MET A 1 77 ? -5.197 -2.548 -2.528 1.00 87.12 77 MET A N 1
ATOM 600 C CA . MET A 1 77 ? -4.995 -3.281 -3.779 1.00 87.12 77 MET A CA 1
ATOM 601 C C . MET A 1 77 ? -5.989 -2.891 -4.869 1.00 87.12 77 MET A C 1
ATOM 603 O O . MET A 1 77 ? -5.588 -2.707 -6.020 1.00 87.12 77 MET A O 1
ATOM 607 N N . LYS A 1 78 ? -7.258 -2.650 -4.516 1.00 87.00 78 LYS A N 1
ATOM 608 C CA . LYS A 1 78 ? -8.260 -2.109 -5.451 1.00 87.00 78 LYS A CA 1
ATOM 609 C C . LYS A 1 78 ? -7.836 -0.771 -6.065 1.00 87.00 78 LYS A C 1
ATOM 611 O O . LYS A 1 78 ? -8.204 -0.478 -7.202 1.00 87.00 78 LYS A O 1
ATOM 616 N N . LYS A 1 79 ? -7.082 0.056 -5.335 1.00 84.00 79 LYS A N 1
ATOM 617 C CA . LYS A 1 79 ? -6.548 1.334 -5.833 1.00 84.00 79 LYS A CA 1
ATOM 618 C C . LYS A 1 79 ? -5.287 1.128 -6.667 1.00 84.00 79 LYS A C 1
ATOM 620 O O . LYS A 1 79 ? -5.212 1.647 -7.778 1.00 84.00 79 LYS A O 1
ATOM 625 N N . ALA A 1 80 ? -4.347 0.323 -6.174 1.00 80.31 80 ALA A N 1
ATOM 626 C CA . ALA A 1 80 ? -3.093 0.030 -6.862 1.00 80.31 80 ALA A CA 1
ATOM 627 C C . ALA A 1 80 ? -3.323 -0.600 -8.249 1.00 80.31 80 ALA A C 1
ATOM 629 O O . ALA A 1 80 ? -2.725 -0.163 -9.228 1.00 80.31 80 ALA A O 1
ATOM 630 N N . GLN A 1 81 ? -4.259 -1.547 -8.367 1.00 75.81 81 GLN A N 1
ATOM 631 C CA . GLN A 1 81 ? -4.605 -2.181 -9.646 1.00 75.81 81 GLN A CA 1
ATOM 632 C C . GLN A 1 81 ? -5.240 -1.214 -10.654 1.00 75.81 81 GLN A C 1
ATOM 634 O O . GLN A 1 81 ? -5.056 -1.379 -11.854 1.00 75.81 81 GLN A O 1
ATOM 639 N N . ARG A 1 82 ? -5.961 -0.181 -10.193 1.00 67.00 82 ARG A N 1
ATOM 640 C CA . ARG A 1 82 ? -6.548 0.841 -11.078 1.00 67.00 82 ARG A CA 1
ATOM 641 C C . ARG A 1 82 ? -5.513 1.818 -11.639 1.00 67.00 82 ARG A C 1
ATOM 643 O O . ARG A 1 82 ? -5.773 2.420 -12.674 1.00 67.00 82 ARG A O 1
ATOM 650 N N . GLY A 1 83 ? -4.385 2.005 -10.954 1.00 54.62 83 GLY A N 1
ATOM 651 C CA . GLY A 1 83 ? -3.292 2.877 -11.397 1.00 54.62 83 GLY A CA 1
ATOM 652 C C . GLY A 1 83 ? -2.191 2.166 -12.191 1.00 54.62 83 GLY A C 1
ATOM 653 O O . GLY A 1 83 ? -1.416 2.841 -12.857 1.00 54.62 83 GLY A O 1
ATOM 654 N N . GLY A 1 84 ? -2.115 0.833 -12.112 1.00 50.28 84 GLY A N 1
ATOM 655 C CA . GLY A 1 84 ? -1.095 0.002 -12.765 1.00 50.28 84 GLY A CA 1
ATOM 656 C C . GLY A 1 84 ? -1.555 -0.692 -14.049 1.00 50.28 84 GLY A C 1
ATOM 657 O O . GLY A 1 84 ? -1.072 -1.789 -14.323 1.00 50.28 84 GLY A O 1
ATOM 658 N N . GLY A 1 85 ? -2.516 -0.097 -14.766 1.00 42.03 85 GLY A N 1
ATOM 659 C CA . GLY A 1 85 ? -2.920 -0.553 -16.101 1.00 42.03 85 GLY A CA 1
ATOM 660 C C . GLY A 1 85 ? -1.775 -0.497 -17.104 1.00 42.03 85 GLY A C 1
ATOM 661 O O . GLY A 1 85 ? -0.995 0.480 -17.044 1.00 42.03 85 GLY A O 1
#

Foldseek 3Di:
DKAWPDDPVLLVVLCVVVAWDFDPPPDFGKTDHVFKIKTKDWDWADDPPDPDDTIIMIDMDMDGDPVCVVVSVVSSVVSRVVVRD

Sequence (85 aa):
VNLRGLPEWLIRKYLSEIGAIEADPSERPAMRAQGWSVSWTTQRVPIAGSSGLGLTQFDIVFEGDADLLPEVEERFMKKAQRGGG

Organism: NCBI:txid408172

pLDDT: mean 85.27, std 10.11, range [42.03, 94.81]